Protein AF-A0A925AXP4-F1 (afdb_monomer_lite)

pLDDT: mean 90.98, std 11.39, range [32.47, 98.12]

Sequence (170 aa):
MVTALQTARRDVPKYLEALASRGGSFAEVYLVMGCFWTGEACVGALDGVASTRVGYLNHNEVVEVQPAFGADLVSVVADATKRGCATEVYVTNQETRAALAKASIASTLTSDRFSYSAKDDKYALRNNLQSIKLSPEQATRVNAAVANGGDPLPWLTPKQRASRVIGNAR

Foldseek 3Di:
DQVVCVVVVHDDQQLNVLVQQPDADQAQKKFFDPAVLVLLLVLLQDAQFNAWFWFDWPNTTIITTGGGVPRDPLVSVVVCVVVVSGPAMEGADPVVCVVNVVVVHDYDHDPTDTDTDPCSTLVLCVPQPPVQDDDRRLSSNLSSQSSVVHDSVSNDDPVSVVVSVVVPPD

Structure (mmCIF, N/CA/C/O backbone):
data_AF-A0A925AXP4-F1
#
_entry.id   AF-A0A925AXP4-F1
#
loop_
_atom_site.group_PDB
_atom_site.id
_atom_site.type_symbol
_atom_site.label_atom_id
_atom_site.label_alt_id
_atom_site.label_comp_id
_atom_site.label_asym_id
_atom_site.label_entity_id
_atom_site.label_seq_id
_atom_site.pdbx_PDB_ins_code
_atom_site.Cartn_x
_atom_site.Cartn_y
_atom_site.Cartn_z
_atom_site.occupancy
_atom_site.B_iso_or_equiv
_atom_site.auth_seq_id
_atom_site.auth_comp_id
_atom_site.auth_asym_id
_atom_site.auth_atom_id
_atom_site.pdbx_PDB_model_num
ATOM 1 N N . MET A 1 1 ? -5.920 -10.013 -21.598 1.00 79.88 1 MET A N 1
ATOM 2 C CA . MET A 1 1 ? -4.471 -10.190 -21.868 1.00 79.88 1 MET A CA 1
ATOM 3 C C . MET A 1 1 ? -3.795 -11.058 -20.812 1.00 79.88 1 MET A C 1
ATOM 5 O O . MET A 1 1 ? -3.291 -12.101 -21.195 1.00 79.88 1 MET A O 1
ATOM 9 N N . VAL A 1 2 ? -3.815 -10.695 -19.519 1.00 85.44 2 VAL A N 1
ATOM 10 C CA . VAL A 1 2 ? -3.239 -11.534 -18.440 1.00 85.44 2 VAL A CA 1
ATOM 11 C C . VAL A 1 2 ? -3.804 -12.956 -18.456 1.00 85.44 2 VAL A C 1
ATOM 13 O O . VAL A 1 2 ? -3.037 -13.904 -18.581 1.00 85.44 2 VAL A O 1
ATOM 16 N N . THR A 1 3 ? -5.132 -13.103 -18.500 1.00 84.88 3 THR A N 1
ATOM 17 C CA . THR A 1 3 ? -5.796 -14.412 -18.622 1.00 84.88 3 THR A CA 1
ATOM 18 C C . THR A 1 3 ? -5.313 -15.207 -19.835 1.00 84.88 3 THR A C 1
ATOM 20 O O . THR A 1 3 ? -5.087 -16.401 -19.731 1.00 84.88 3 THR A O 1
ATOM 23 N N . ALA A 1 4 ? -5.079 -14.552 -20.978 1.00 87.75 4 ALA A N 1
ATOM 24 C CA . ALA A 1 4 ? -4.613 -15.232 -22.187 1.00 87.75 4 ALA A CA 1
ATOM 25 C C . ALA A 1 4 ? -3.180 -15.774 -22.037 1.00 87.75 4 ALA A C 1
ATOM 27 O O . ALA A 1 4 ? -2.899 -16.874 -22.503 1.00 87.75 4 ALA A O 1
ATOM 28 N N . LEU A 1 5 ? -2.287 -15.038 -21.361 1.00 90.69 5 LEU A N 1
ATOM 29 C CA . LEU A 1 5 ? -0.937 -15.521 -21.041 1.00 90.69 5 LEU A CA 1
ATOM 30 C C . LEU A 1 5 ? -0.991 -16.716 -20.081 1.00 90.69 5 LEU A C 1
ATOM 32 O O . LEU A 1 5 ? -0.319 -17.715 -20.326 1.00 90.69 5 LEU A O 1
ATOM 36 N N . GLN A 1 6 ? -1.850 -16.650 -19.061 1.00 89.31 6 GLN A N 1
ATOM 37 C CA . GLN A 1 6 ? -2.060 -17.744 -18.109 1.00 89.31 6 GLN A CA 1
ATOM 38 C C . GLN A 1 6 ? -2.623 -18.998 -18.793 1.00 89.31 6 GLN A C 1
ATOM 40 O O . GLN A 1 6 ? -2.083 -20.087 -18.617 1.00 89.31 6 GLN A O 1
ATOM 45 N N . THR A 1 7 ? -3.654 -18.857 -19.636 1.00 92.69 7 THR A N 1
ATOM 46 C CA . THR A 1 7 ? -4.215 -19.966 -20.428 1.00 92.69 7 THR A CA 1
ATOM 47 C C . THR A 1 7 ? -3.170 -20.572 -21.364 1.00 92.69 7 THR A C 1
ATOM 49 O O . THR A 1 7 ? -3.115 -21.788 -21.524 1.00 92.69 7 THR A O 1
ATOM 52 N N . ALA A 1 8 ? -2.295 -19.740 -21.933 1.00 91.94 8 ALA A N 1
ATOM 53 C CA . ALA A 1 8 ? -1.176 -20.178 -22.761 1.00 91.94 8 ALA A CA 1
ATOM 54 C C . ALA A 1 8 ? 0.028 -20.715 -21.956 1.00 91.94 8 ALA A C 1
ATOM 56 O O . ALA A 1 8 ? 1.042 -21.052 -22.565 1.00 91.94 8 ALA A O 1
ATOM 57 N N . ARG A 1 9 ? -0.059 -20.787 -20.616 1.00 91.31 9 ARG A N 1
ATOM 58 C CA . ARG A 1 9 ? 1.022 -21.200 -19.699 1.00 91.31 9 ARG A CA 1
ATOM 59 C C . ARG A 1 9 ? 2.322 -20.415 -19.903 1.00 91.31 9 ARG A C 1
ATOM 61 O O . ARG A 1 9 ? 3.414 -20.974 -19.855 1.00 91.31 9 ARG A O 1
ATOM 68 N N . ARG A 1 10 ? 2.197 -19.116 -20.169 1.00 91.81 10 ARG A N 1
ATOM 69 C CA . ARG A 1 10 ? 3.322 -18.184 -20.275 1.00 91.81 10 ARG A CA 1
ATOM 70 C C . ARG A 1 10 ? 3.400 -17.345 -19.011 1.00 91.81 10 ARG A C 1
ATOM 72 O O . ARG A 1 10 ? 2.366 -16.907 -18.506 1.00 91.81 10 ARG A O 1
ATOM 79 N N . ASP A 1 11 ? 4.621 -17.065 -18.571 1.00 91.56 11 ASP A N 1
ATOM 80 C CA . ASP A 1 11 ? 4.854 -16.160 -17.450 1.00 91.56 11 ASP A CA 1
ATOM 81 C C . ASP A 1 11 ? 4.219 -14.798 -17.727 1.00 91.56 11 ASP A C 1
ATOM 83 O O . ASP A 1 11 ? 4.371 -14.225 -18.814 1.00 91.56 11 ASP A O 1
ATOM 87 N N . VAL A 1 12 ? 3.497 -14.280 -16.735 1.00 92.31 12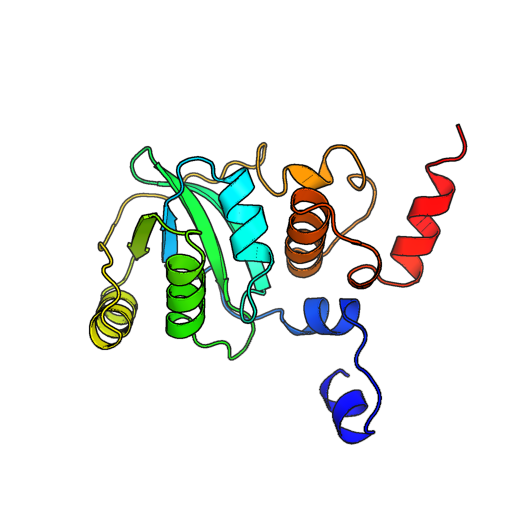 VAL A N 1
ATOM 88 C CA . VAL A 1 12 ? 2.924 -12.939 -16.790 1.00 92.31 12 VAL A CA 1
ATOM 89 C C . VAL A 1 12 ? 3.967 -11.972 -16.232 1.00 92.31 12 VAL A C 1
ATOM 91 O O . VAL A 1 12 ? 4.358 -12.082 -15.074 1.00 92.31 12 VAL A O 1
ATOM 94 N N . PRO A 1 13 ? 4.460 -11.008 -17.024 1.00 94.75 13 PRO A N 1
ATOM 95 C CA . PRO A 1 13 ? 5.361 -9.994 -16.501 1.00 94.75 13 PRO A CA 1
ATOM 96 C C . PRO A 1 13 ? 4.693 -9.159 -15.401 1.00 94.75 13 PRO A C 1
ATOM 98 O O . PRO A 1 13 ? 3.569 -8.695 -15.583 1.00 94.75 13 PRO A O 1
ATOM 101 N N . LYS A 1 14 ? 5.428 -8.854 -14.327 1.00 94.38 14 LYS A N 1
ATOM 102 C CA . LYS A 1 14 ? 4.945 -8.056 -13.183 1.00 94.38 14 LYS A CA 1
ATOM 103 C C . LYS A 1 14 ? 4.298 -6.720 -13.564 1.00 94.38 14 LYS A C 1
ATOM 105 O O . LYS A 1 14 ? 3.282 -6.330 -12.998 1.00 94.38 14 LYS A O 1
ATOM 110 N N . TYR A 1 15 ? 4.832 -6.015 -14.563 1.00 94.12 15 TYR A N 1
ATOM 111 C CA . TYR A 1 15 ? 4.207 -4.780 -15.050 1.00 94.12 15 TYR A CA 1
ATOM 112 C C . TYR A 1 15 ? 2.805 -5.008 -15.646 1.00 94.12 15 TYR A C 1
ATOM 114 O O . TYR A 1 15 ? 1.967 -4.116 -15.562 1.00 94.12 15 TYR A O 1
ATOM 122 N N . LEU A 1 16 ? 2.529 -6.177 -16.240 1.00 94.00 16 LEU A N 1
ATOM 123 C CA . LEU A 1 16 ? 1.189 -6.532 -16.719 1.00 94.00 16 LEU A CA 1
ATOM 124 C C . LEU A 1 16 ? 0.263 -6.929 -15.576 1.00 94.00 16 LEU A C 1
ATOM 126 O O . LEU A 1 16 ? -0.917 -6.599 -15.640 1.00 94.00 16 LEU A O 1
ATOM 130 N N . GLU A 1 17 ? 0.786 -7.584 -14.541 1.00 92.06 17 GLU A N 1
ATOM 131 C CA . GLU A 1 17 ? 0.029 -7.884 -13.320 1.00 92.06 17 GLU A CA 1
ATOM 132 C C . GLU A 1 17 ? -0.428 -6.593 -12.638 1.00 92.06 17 GLU A C 1
ATOM 134 O O . GLU A 1 17 ? -1.618 -6.429 -12.393 1.00 92.06 17 GLU A O 1
ATOM 139 N N . ALA A 1 18 ? 0.479 -5.630 -12.438 1.00 91.81 18 ALA A N 1
ATOM 140 C CA . ALA A 1 18 ? 0.143 -4.326 -11.861 1.00 91.81 18 ALA A CA 1
ATOM 141 C C . ALA A 1 18 ? -0.881 -3.550 -12.708 1.00 91.81 18 ALA A C 1
ATOM 143 O O . ALA A 1 18 ? -1.791 -2.925 -12.178 1.00 91.81 18 ALA A O 1
ATOM 144 N N . LEU A 1 19 ? -0.779 -3.594 -14.039 1.00 91.19 19 LEU A N 1
ATOM 145 C CA . LEU A 1 19 ? -1.767 -2.933 -14.899 1.00 91.19 19 LEU A CA 1
ATOM 146 C C . LEU A 1 19 ? -3.131 -3.638 -14.877 1.00 91.19 19 LEU A C 1
ATOM 148 O O . LEU A 1 19 ? -4.160 -2.983 -15.030 1.00 91.19 19 LEU A O 1
ATOM 152 N N . ALA A 1 20 ? -3.147 -4.959 -14.703 1.00 90.31 20 ALA A N 1
ATOM 153 C CA . ALA A 1 20 ? -4.370 -5.749 -14.630 1.00 90.31 20 ALA A CA 1
ATOM 154 C C . ALA A 1 20 ? -5.011 -5.749 -13.238 1.00 90.31 20 ALA A C 1
ATOM 156 O O . ALA A 1 20 ? -6.201 -6.031 -13.138 1.00 90.31 20 ALA A O 1
ATOM 157 N N . SER A 1 21 ? -4.263 -5.416 -12.180 1.00 87.69 21 SER A N 1
ATOM 158 C CA . SER A 1 21 ? -4.796 -5.351 -10.816 1.00 87.69 21 SER A CA 1
ATOM 159 C C . SER A 1 21 ? -5.757 -4.186 -10.607 1.00 87.69 21 SER A C 1
ATOM 161 O O . SER A 1 21 ? -6.435 -4.158 -9.581 1.00 87.69 21 SER A O 1
ATOM 163 N N . ARG A 1 22 ? -5.831 -3.241 -11.559 1.00 82.25 22 ARG A N 1
ATOM 164 C CA . ARG A 1 22 ? -6.775 -2.123 -11.530 1.00 82.25 22 ARG A CA 1
ATOM 165 C C . ARG A 1 22 ? -8.189 -2.633 -11.265 1.00 82.25 22 ARG A C 1
ATOM 167 O O . ARG A 1 22 ? -8.793 -3.305 -12.096 1.00 82.25 22 ARG A O 1
ATOM 174 N N . GLY A 1 23 ? -8.721 -2.259 -10.116 1.00 74.06 23 GLY A N 1
ATOM 175 C CA . GLY A 1 23 ? -10.048 -2.629 -9.661 1.00 74.06 23 GLY A CA 1
ATOM 176 C C . GLY A 1 23 ? -10.339 -1.973 -8.324 1.00 74.06 23 GLY A C 1
ATOM 177 O O . GLY A 1 23 ? -9.441 -1.407 -7.707 1.00 74.06 23 GLY A O 1
ATOM 178 N N . GLY A 1 24 ? -11.607 -2.020 -7.920 1.00 70.00 24 GLY A N 1
ATOM 179 C CA . GLY A 1 24 ? -12.079 -1.373 -6.700 1.00 70.00 24 GLY A CA 1
ATOM 180 C C . GLY A 1 24 ? -12.022 0.156 -6.759 1.00 70.00 24 GLY A C 1
ATOM 181 O O . GLY A 1 24 ? -11.297 0.761 -7.549 1.00 70.00 24 GLY A O 1
ATOM 182 N N . SER A 1 25 ? -12.800 0.800 -5.902 1.00 82.56 25 SER A N 1
ATOM 183 C CA . SER A 1 25 ? -12.510 2.174 -5.486 1.00 82.56 25 SER A CA 1
ATOM 184 C C . SER A 1 25 ? -11.454 2.129 -4.385 1.00 82.56 25 SER A C 1
ATOM 186 O O . SER A 1 25 ? -11.175 1.053 -3.851 1.00 82.56 25 SER A O 1
ATOM 188 N N . PHE A 1 26 ? -10.875 3.275 -4.018 1.00 81.94 26 PHE A N 1
ATOM 189 C CA . PHE A 1 26 ? -10.200 3.345 -2.723 1.00 81.94 26 PHE A CA 1
ATOM 190 C C . PHE A 1 26 ? -11.154 2.804 -1.658 1.00 81.94 26 PHE A C 1
ATOM 192 O O . PHE A 1 26 ? -12.315 3.215 -1.594 1.00 81.94 26 PHE A O 1
ATOM 199 N N . ALA A 1 27 ? -10.691 1.781 -0.946 1.00 68.81 27 ALA A N 1
ATOM 200 C CA . ALA A 1 27 ? -11.485 1.130 0.063 1.00 68.81 27 ALA A CA 1
ATOM 201 C C . ALA A 1 27 ? -11.614 2.063 1.254 1.00 68.81 27 ALA A C 1
ATOM 203 O O . ALA A 1 27 ? -10.719 2.829 1.597 1.00 68.81 27 ALA A O 1
ATOM 204 N N . GLU A 1 28 ? -12.748 1.911 1.910 1.00 82.44 28 GLU A N 1
ATOM 205 C CA . GLU A 1 28 ? -13.130 2.524 3.167 1.00 82.44 28 GLU A CA 1
ATOM 206 C C . GLU A 1 28 ? -12.298 1.997 4.351 1.00 82.44 28 GLU A C 1
ATOM 208 O O . GLU A 1 28 ? -12.847 1.676 5.399 1.00 82.44 28 GLU A O 1
ATOM 213 N N . VAL A 1 29 ? -10.986 1.828 4.156 1.00 95.19 29 VAL A N 1
ATOM 214 C CA . VAL A 1 29 ? -10.016 1.300 5.114 1.00 95.19 29 VAL A CA 1
ATOM 215 C C . VAL A 1 29 ? -8.776 2.182 5.105 1.00 95.19 29 VAL A C 1
ATOM 217 O O . VAL A 1 29 ? -8.141 2.384 4.067 1.00 95.19 29 VAL A O 1
ATOM 220 N N . TYR A 1 30 ? -8.395 2.630 6.295 1.00 97.69 30 TYR A N 1
ATOM 221 C CA . TYR A 1 30 ? -7.194 3.414 6.534 1.00 97.69 30 TYR A CA 1
ATOM 222 C C . TYR A 1 30 ? -6.340 2.708 7.578 1.00 97.69 30 TYR A C 1
ATOM 224 O O . TYR A 1 30 ? -6.805 2.397 8.677 1.00 97.69 30 TYR A O 1
ATOM 232 N N . LEU A 1 31 ? -5.090 2.443 7.222 1.00 98.00 31 LEU A N 1
ATOM 233 C CA . LEU A 1 31 ? -4.128 1.746 8.063 1.00 98.00 31 LEU A CA 1
ATOM 234 C C . LEU A 1 31 ? -3.248 2.781 8.760 1.00 98.00 31 LEU A C 1
ATOM 236 O O . LEU A 1 31 ? -2.489 3.491 8.098 1.00 98.00 31 LEU A O 1
ATOM 240 N N . VAL A 1 32 ? -3.380 2.893 10.081 1.00 97.69 32 VAL A N 1
ATOM 241 C CA . VAL A 1 32 ? -2.619 3.849 10.895 1.00 97.69 32 VAL A CA 1
ATOM 242 C C . VAL A 1 32 ? -1.188 3.374 11.062 1.00 97.69 32 VAL A C 1
ATOM 244 O O . VAL A 1 32 ? -0.942 2.201 11.354 1.00 97.69 32 VAL A O 1
ATOM 247 N N . MET A 1 33 ? -0.247 4.300 10.899 1.00 93.69 33 MET A N 1
ATOM 248 C CA . MET A 1 33 ? 1.184 4.055 11.010 1.00 93.69 33 MET A CA 1
ATOM 249 C C . MET A 1 33 ? 1.867 5.215 11.735 1.00 93.69 33 MET A C 1
ATOM 251 O O . MET A 1 33 ? 1.441 6.358 11.629 1.00 93.69 33 MET A O 1
ATOM 255 N N . GLY A 1 34 ? 2.976 4.940 12.429 1.00 90.50 34 GLY A N 1
ATOM 256 C CA . GLY A 1 34 ? 3.805 6.005 13.013 1.00 90.50 34 GLY A CA 1
ATOM 257 C C . GLY A 1 34 ? 4.549 6.847 11.966 1.00 90.50 34 GLY A C 1
ATOM 258 O O . GLY A 1 34 ? 4.917 7.980 12.246 1.00 90.50 34 GLY A O 1
ATOM 259 N N . CYS A 1 35 ? 4.771 6.289 10.770 1.00 95.19 35 CYS A N 1
ATOM 260 C CA . CYS A 1 35 ? 5.227 7.012 9.586 1.00 95.19 35 CYS A CA 1
ATOM 261 C C . CYS A 1 35 ? 4.566 6.414 8.336 1.00 95.19 35 CYS A C 1
ATOM 263 O O . CYS A 1 35 ? 4.816 5.252 7.992 1.00 95.19 35 CYS A O 1
ATOM 265 N N . PHE A 1 36 ? 3.753 7.191 7.625 1.00 96.88 36 PHE A N 1
ATOM 266 C CA . PHE A 1 36 ? 3.051 6.727 6.428 1.00 96.88 36 PHE A CA 1
ATOM 267 C C . PHE A 1 36 ? 3.966 6.379 5.245 1.00 96.88 36 PHE A C 1
ATOM 269 O O . PHE A 1 36 ? 3.522 5.650 4.372 1.00 96.88 36 PHE A O 1
ATOM 276 N N . TRP A 1 37 ? 5.236 6.804 5.197 1.00 96.81 37 TRP A N 1
ATOM 277 C CA . TRP A 1 37 ? 6.156 6.442 4.110 1.00 96.81 37 TRP A CA 1
ATOM 278 C C . TRP A 1 37 ? 6.586 4.991 4.252 1.00 96.81 37 TRP A C 1
ATOM 280 O O . TRP A 1 37 ? 6.530 4.222 3.294 1.00 96.81 37 TRP A O 1
ATOM 290 N N . THR A 1 38 ? 6.949 4.601 5.474 1.00 96.06 38 THR A N 1
ATOM 291 C CA . THR A 1 38 ? 7.228 3.206 5.819 1.00 96.06 38 THR A CA 1
ATOM 292 C C . THR A 1 38 ? 5.966 2.361 5.674 1.00 96.06 38 THR A C 1
ATOM 294 O O . THR A 1 38 ? 6.014 1.271 5.103 1.00 96.06 38 THR A O 1
ATOM 297 N N . GLY A 1 39 ? 4.822 2.885 6.123 1.00 96.94 39 GLY A N 1
ATOM 298 C CA . GLY A 1 39 ? 3.531 2.226 5.950 1.00 96.94 39 GLY A CA 1
ATOM 299 C C . GLY A 1 39 ? 3.185 1.988 4.485 1.00 96.94 39 GLY A C 1
ATOM 300 O O . GLY A 1 39 ? 2.885 0.866 4.094 1.00 96.94 39 GLY A O 1
ATOM 301 N N . GLU A 1 40 ? 3.285 3.013 3.644 1.00 97.69 40 GLU A N 1
ATOM 302 C CA . GLU A 1 40 ? 2.984 2.943 2.215 1.00 97.69 40 GLU A CA 1
ATOM 303 C C . GLU A 1 40 ? 3.920 1.976 1.490 1.00 97.69 40 GLU A C 1
ATOM 305 O O . GLU A 1 40 ? 3.473 1.208 0.636 1.00 97.69 40 GLU A O 1
ATOM 310 N N . ALA A 1 41 ? 5.205 1.976 1.853 1.00 97.06 41 ALA A N 1
ATOM 311 C CA . ALA A 1 41 ? 6.185 1.036 1.331 1.00 97.06 41 ALA A CA 1
ATOM 312 C C . ALA A 1 41 ? 5.832 -0.416 1.672 1.00 97.06 41 ALA A C 1
ATOM 314 O O . ALA A 1 41 ? 5.961 -1.297 0.820 1.00 97.06 41 ALA A O 1
ATOM 315 N N . CYS A 1 42 ? 5.376 -0.676 2.898 1.00 97.38 42 CYS A N 1
ATOM 316 C CA . CYS A 1 42 ? 4.959 -2.014 3.288 1.00 97.38 42 CYS A CA 1
ATOM 317 C C . CYS A 1 42 ? 3.630 -2.422 2.638 1.00 97.38 42 CYS A C 1
ATOM 319 O O . CYS A 1 42 ? 3.546 -3.477 2.010 1.00 97.38 42 CYS A O 1
ATOM 321 N N . VAL A 1 43 ? 2.596 -1.587 2.760 1.00 97.44 43 VAL A N 1
ATOM 322 C CA . VAL A 1 43 ? 1.245 -1.877 2.262 1.00 97.44 43 VAL A CA 1
ATOM 323 C C . VAL A 1 43 ? 1.251 -2.017 0.739 1.00 97.44 43 VAL A C 1
ATOM 325 O O . VAL A 1 43 ? 0.662 -2.949 0.200 1.00 97.44 43 VAL A O 1
ATOM 328 N N . GLY A 1 44 ? 1.999 -1.170 0.026 1.00 96.94 44 GLY A N 1
ATOM 329 C CA . GLY A 1 44 ? 2.163 -1.275 -1.426 1.00 96.94 44 GLY A CA 1
ATOM 330 C C . GLY A 1 44 ? 2.890 -2.547 -1.890 1.00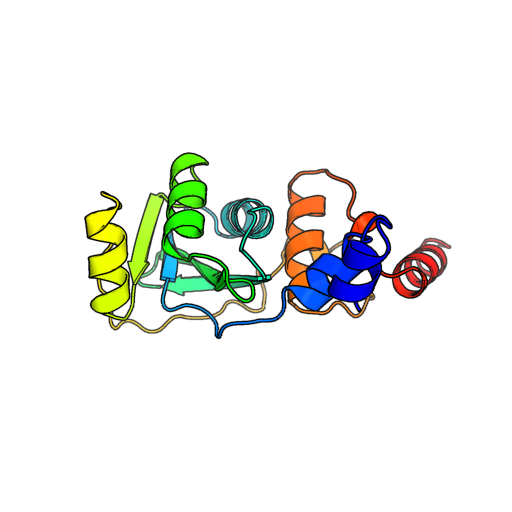 96.94 44 GLY A C 1
ATOM 331 O O . GLY A 1 44 ? 2.801 -2.918 -3.065 1.00 96.94 44 GLY A O 1
ATOM 332 N N . ALA A 1 45 ? 3.590 -3.248 -0.992 1.00 96.62 45 ALA A N 1
ATOM 333 C CA . ALA A 1 45 ? 4.221 -4.537 -1.270 1.00 96.62 45 ALA A CA 1
ATOM 334 C C . ALA A 1 45 ? 3.284 -5.739 -1.048 1.00 96.62 45 ALA A C 1
ATOM 336 O O . ALA A 1 45 ? 3.650 -6.853 -1.417 1.00 96.62 45 ALA A O 1
ATOM 337 N N . LEU A 1 46 ? 2.095 -5.546 -0.470 1.00 96.00 46 LEU A N 1
ATOM 338 C CA . LEU A 1 46 ? 1.156 -6.633 -0.184 1.00 96.00 46 LEU A CA 1
ATOM 339 C C . LEU A 1 46 ? 0.492 -7.166 -1.455 1.00 96.00 46 LEU A C 1
ATOM 341 O O . LEU A 1 46 ? 0.207 -6.417 -2.395 1.00 96.00 46 LEU A O 1
ATOM 345 N N . ASP A 1 47 ? 0.214 -8.463 -1.483 1.00 93.75 47 ASP A N 1
ATOM 346 C CA . ASP A 1 47 ? -0.677 -9.034 -2.489 1.00 93.75 47 ASP A CA 1
ATOM 347 C C . ASP A 1 47 ? -2.106 -8.533 -2.245 1.00 93.75 47 ASP A C 1
ATOM 349 O O . ASP A 1 47 ? -2.474 -8.160 -1.134 1.00 93.75 47 ASP A O 1
ATOM 353 N N . GLY A 1 48 ? -2.906 -8.431 -3.306 1.00 94.00 48 GLY A N 1
ATOM 354 C CA . GLY A 1 48 ? -4.266 -7.895 -3.201 1.00 94.00 48 GLY A CA 1
ATOM 355 C C . GLY A 1 48 ? -4.364 -6.370 -3.055 1.00 94.00 48 GLY A C 1
ATOM 356 O O . GLY A 1 48 ? -5.473 -5.850 -3.064 1.00 94.00 48 GLY A O 1
ATOM 357 N N . VAL A 1 49 ? -3.250 -5.630 -3.003 1.00 95.56 49 VAL A N 1
ATOM 358 C CA . VAL A 1 49 ? -3.237 -4.157 -3.104 1.00 95.56 49 VAL A CA 1
ATOM 359 C C . VAL A 1 49 ? -2.998 -3.730 -4.553 1.00 95.56 49 VAL A C 1
ATOM 361 O O . VAL A 1 49 ? -2.009 -4.134 -5.174 1.00 95.56 49 VAL A O 1
ATOM 364 N N . ALA A 1 50 ? -3.900 -2.904 -5.093 1.00 95.69 50 ALA A N 1
ATOM 365 C CA . ALA A 1 50 ? -3.722 -2.251 -6.388 1.00 95.69 50 ALA A CA 1
ATOM 366 C C . ALA A 1 50 ? -3.013 -0.911 -6.236 1.00 95.69 50 ALA A C 1
ATOM 368 O O . ALA A 1 50 ? -1.998 -0.697 -6.887 1.00 95.69 50 ALA A O 1
ATOM 369 N N . SER A 1 51 ? -3.517 -0.026 -5.376 1.00 96.38 51 SER A N 1
ATOM 370 C CA . SER A 1 51 ? -2.926 1.293 -5.156 1.00 96.38 51 SER A CA 1
ATOM 371 C C . SER A 1 51 ? -2.980 1.689 -3.689 1.00 96.38 51 SER A C 1
ATOM 373 O O . SER A 1 51 ? -3.818 1.207 -2.932 1.00 96.38 51 SER A O 1
ATOM 375 N N . THR A 1 52 ? -2.107 2.604 -3.291 1.00 97.00 52 THR A N 1
ATOM 376 C CA . THR A 1 52 ? -2.155 3.260 -1.980 1.00 97.00 52 THR A CA 1
ATOM 377 C C . THR A 1 52 ? -2.282 4.768 -2.135 1.00 97.00 52 THR A C 1
ATOM 379 O O . THR A 1 52 ? -1.959 5.310 -3.197 1.00 97.00 52 THR A O 1
ATOM 382 N N . ARG A 1 53 ? -2.726 5.448 -1.079 1.00 97.19 53 ARG A N 1
ATOM 383 C CA . ARG A 1 53 ? -2.521 6.886 -0.866 1.00 97.19 53 ARG A CA 1
ATOM 384 C C . ARG A 1 53 ? -2.116 7.131 0.573 1.00 97.19 53 ARG A C 1
ATOM 386 O O . ARG A 1 53 ? -2.580 6.420 1.460 1.00 97.19 53 ARG A O 1
ATOM 393 N N . VAL A 1 54 ? -1.308 8.153 0.807 1.00 97.75 54 VAL A N 1
ATOM 394 C CA . VAL A 1 54 ? -0.986 8.595 2.167 1.00 97.75 54 VAL A CA 1
ATOM 395 C C . VAL A 1 54 ? -1.687 9.894 2.527 1.00 97.75 54 VAL A C 1
ATOM 397 O O . VAL A 1 54 ? -2.016 10.728 1.678 1.00 97.75 54 VAL A O 1
ATOM 400 N N . GLY A 1 55 ? -1.919 10.078 3.816 1.00 97.25 55 GLY A N 1
ATOM 401 C CA . GLY A 1 55 ? -2.486 11.310 4.325 1.00 97.25 55 GLY A CA 1
ATOM 402 C C . GLY A 1 55 ? -2.767 11.228 5.809 1.00 97.25 55 GLY A C 1
ATOM 403 O O . GLY A 1 55 ? -2.178 10.418 6.523 1.00 97.25 55 GLY A O 1
ATOM 404 N N . TYR A 1 56 ? -3.686 12.076 6.248 1.00 97.44 56 TYR A N 1
ATOM 405 C CA . TYR A 1 56 ? -4.045 12.207 7.648 1.00 97.44 56 TYR A CA 1
ATOM 406 C C . TYR A 1 56 ? -5.516 11.875 7.868 1.00 97.44 56 TYR A C 1
ATOM 408 O O . TYR A 1 56 ? -6.384 12.317 7.112 1.00 97.44 56 TYR A O 1
ATOM 416 N N . LEU A 1 57 ? -5.789 11.131 8.933 1.00 96.56 57 LEU A N 1
ATOM 417 C CA . LEU A 1 57 ? -7.130 10.856 9.435 1.00 96.56 57 LEU A CA 1
ATOM 418 C C . LEU A 1 57 ? -7.054 10.846 10.959 1.00 96.56 57 LEU A C 1
ATOM 420 O O . LEU A 1 57 ? -6.205 10.163 11.522 1.00 96.56 57 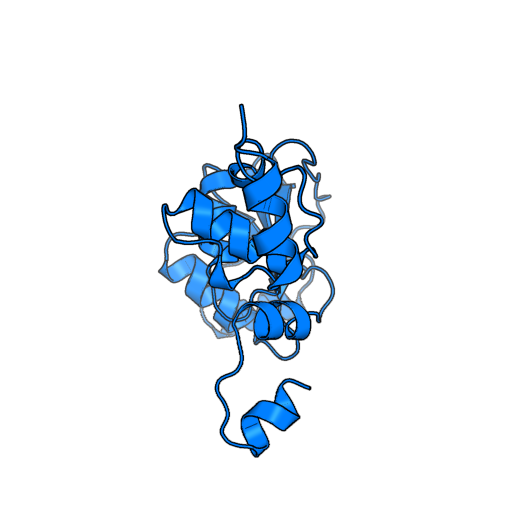LEU A O 1
ATOM 424 N N . ASN A 1 58 ? -7.896 11.627 11.634 1.00 92.94 58 ASN A N 1
ATOM 425 C CA . ASN A 1 58 ? -7.880 11.745 13.100 1.00 92.94 58 ASN A CA 1
ATOM 426 C C . ASN A 1 58 ? -6.517 12.100 13.684 1.00 92.94 58 ASN A C 1
ATOM 428 O O . ASN A 1 58 ? -6.094 11.539 14.686 1.00 92.94 58 ASN A O 1
ATOM 432 N N . HIS A 1 59 ? -5.827 13.039 13.029 1.00 93.44 59 HIS A N 1
ATOM 433 C CA . HIS A 1 59 ? -4.464 13.471 13.363 1.00 93.44 59 HIS A CA 1
ATOM 434 C C . HIS A 1 59 ? -3.389 12.381 13.240 1.00 93.44 59 HIS A C 1
ATOM 436 O O . HIS A 1 59 ? -2.217 12.667 13.469 1.00 93.44 59 HIS A O 1
ATOM 442 N N . ASN A 1 60 ? -3.762 11.175 12.816 1.00 97.19 60 ASN A N 1
ATOM 443 C CA . ASN A 1 60 ? -2.845 10.079 12.574 1.00 97.19 60 ASN A CA 1
ATOM 444 C C . ASN A 1 60 ? -2.383 10.070 11.121 1.00 97.19 60 ASN A C 1
ATOM 446 O O . ASN A 1 60 ? -3.152 10.384 10.208 1.00 97.19 60 ASN A O 1
ATOM 450 N N . GLU A 1 61 ? -1.136 9.662 10.911 1.00 98.00 61 GLU A N 1
ATOM 451 C CA . GLU A 1 61 ? -0.644 9.292 9.592 1.00 98.00 61 GLU A CA 1
ATOM 452 C C . GLU A 1 61 ? -1.253 7.952 9.180 1.00 98.00 61 GLU A C 1
ATOM 454 O O . GLU A 1 61 ? -1.197 6.963 9.918 1.00 98.00 61 GLU A O 1
ATOM 459 N N . VAL A 1 62 ? -1.859 7.923 7.995 1.00 98.00 62 VAL A N 1
ATOM 460 C CA . VAL A 1 62 ? -2.560 6.741 7.499 1.00 98.00 62 VAL A CA 1
ATOM 461 C C . VAL A 1 62 ? -2.209 6.427 6.056 1.00 98.00 62 VAL A C 1
ATOM 463 O O . VAL A 1 62 ? -1.896 7.313 5.255 1.00 98.00 62 VAL A O 1
ATOM 466 N N . VAL A 1 63 ? -2.327 5.145 5.726 1.00 98.12 63 VAL A N 1
ATOM 467 C CA . VAL A 1 63 ? -2.318 4.640 4.356 1.00 98.12 63 VAL A CA 1
ATOM 468 C C . VAL A 1 63 ? -3.728 4.192 3.999 1.00 98.12 63 VAL A C 1
ATOM 470 O O . VAL A 1 63 ? -4.272 3.268 4.601 1.00 98.12 63 VAL A O 1
ATOM 473 N N . GLU A 1 64 ? -4.323 4.844 3.012 1.00 97.25 64 GLU A N 1
ATOM 474 C CA . GLU A 1 64 ? -5.576 4.427 2.394 1.00 97.25 64 GLU A CA 1
ATOM 475 C C . GLU A 1 64 ? -5.285 3.392 1.303 1.00 97.25 64 GLU A C 1
ATOM 477 O O . GLU A 1 64 ? -4.367 3.558 0.489 1.00 97.25 64 GLU A O 1
ATOM 482 N N . VAL A 1 65 ? -6.072 2.318 1.277 1.00 95.19 65 VAL A N 1
ATOM 483 C CA . VAL A 1 65 ? -5.829 1.164 0.406 1.00 95.19 65 VAL A CA 1
ATOM 484 C C . VAL A 1 65 ? -6.867 1.101 -0.699 1.00 95.19 65 VAL A C 1
ATOM 486 O O . VAL A 1 65 ? -8.060 1.096 -0.437 1.00 95.19 65 VAL A O 1
ATOM 489 N N . GLN A 1 66 ? -6.427 0.967 -1.944 1.00 95.38 66 GLN A N 1
ATOM 490 C CA . GLN A 1 66 ? -7.264 0.488 -3.037 1.00 95.38 66 GLN A CA 1
ATOM 491 C C . GLN A 1 66 ? -6.963 -1.002 -3.267 1.00 95.38 66 GLN A C 1
ATOM 493 O O . GLN A 1 66 ? -5.852 -1.332 -3.704 1.00 95.38 66 GLN A O 1
ATOM 498 N N . PRO A 1 67 ? -7.904 -1.916 -2.973 1.00 94.25 67 PRO A N 1
ATOM 499 C CA . PRO A 1 67 ? -7.712 -3.340 -3.204 1.00 94.25 67 PRO A CA 1
ATOM 500 C C . PRO A 1 67 ? -7.684 -3.643 -4.702 1.00 94.25 67 PRO A C 1
ATOM 502 O O . PRO A 1 67 ? -8.332 -2.976 -5.505 1.00 94.25 67 PRO A O 1
ATOM 505 N N . ALA A 1 68 ? -6.938 -4.672 -5.085 1.00 93.75 68 ALA A N 1
ATOM 506 C CA . ALA A 1 68 ? -6.934 -5.182 -6.444 1.00 93.75 68 ALA A CA 1
ATOM 507 C C . ALA A 1 68 ? -8.284 -5.798 -6.817 1.00 93.75 68 ALA A C 1
ATOM 509 O O . ALA A 1 68 ? -9.056 -6.228 -5.959 1.00 93.75 68 ALA A O 1
ATOM 510 N N . PHE A 1 69 ? -8.572 -5.857 -8.119 1.00 89.62 69 PHE A N 1
ATOM 511 C CA . PHE A 1 69 ? -9.792 -6.494 -8.611 1.00 89.62 69 PHE A CA 1
ATOM 512 C C . PHE A 1 69 ? -9.942 -7.924 -8.062 1.00 89.62 69 PHE A C 1
ATOM 514 O O . PHE A 1 69 ? -9.068 -8.766 -8.264 1.00 89.62 69 PHE A O 1
ATOM 521 N N . GLY A 1 70 ? -11.059 -8.189 -7.378 1.00 89.31 70 GLY A N 1
ATOM 522 C CA . GLY A 1 70 ? -11.362 -9.496 -6.785 1.00 89.31 70 GLY A CA 1
ATOM 523 C C . GLY A 1 70 ? -10.543 -9.850 -5.539 1.00 89.31 70 GLY A C 1
ATOM 524 O O . GLY A 1 70 ? -10.663 -10.972 -5.055 1.00 89.31 70 GLY A O 1
ATOM 525 N N . ALA A 1 71 ? -9.720 -8.933 -5.020 1.00 92.00 71 ALA A N 1
ATOM 526 C CA . ALA A 1 71 ? -8.992 -9.156 -3.779 1.00 92.00 71 ALA A CA 1
ATOM 527 C C . ALA A 1 71 ? -9.939 -9.142 -2.572 1.00 92.00 71 ALA A C 1
ATOM 529 O O . ALA A 1 71 ? -10.850 -8.316 -2.487 1.00 92.00 71 ALA A O 1
ATOM 530 N N . ASP A 1 72 ? -9.679 -10.031 -1.614 1.00 93.06 72 ASP A N 1
ATOM 531 C CA . ASP A 1 72 ? -10.341 -10.002 -0.315 1.00 93.06 72 ASP A CA 1
ATOM 532 C C . ASP A 1 72 ? -9.697 -8.934 0.577 1.00 93.06 72 ASP A C 1
ATOM 534 O O . ASP A 1 72 ? -8.561 -9.073 1.038 1.00 93.06 72 ASP A O 1
ATOM 538 N N . LEU A 1 73 ? -10.448 -7.863 0.831 1.00 92.88 73 LEU A N 1
ATOM 539 C CA . LEU A 1 73 ? -10.015 -6.751 1.671 1.00 92.88 73 LEU A CA 1
ATOM 540 C C . LEU A 1 73 ? -9.677 -7.198 3.099 1.00 92.88 73 LEU A C 1
ATOM 542 O O . LEU A 1 73 ? -8.745 -6.658 3.690 1.00 92.88 73 LEU A O 1
ATOM 546 N N . VAL A 1 74 ? -10.383 -8.191 3.650 1.00 95.50 74 VAL A N 1
ATOM 547 C CA . VAL A 1 74 ? -10.112 -8.689 5.008 1.00 95.50 74 VAL A CA 1
ATOM 548 C C . VAL A 1 74 ? -8.733 -9.341 5.061 1.00 95.50 74 VAL A C 1
ATOM 550 O O . VAL A 1 74 ? -7.954 -9.032 5.961 1.00 95.50 74 VAL A O 1
ATOM 553 N N . SER A 1 75 ? -8.393 -10.163 4.066 1.00 95.88 75 SER A N 1
ATOM 554 C CA . SER A 1 75 ? -7.061 -10.761 3.940 1.00 95.88 75 SER A CA 1
ATOM 555 C C . SER A 1 75 ? -5.958 -9.711 3.766 1.00 95.88 75 SER A C 1
ATOM 557 O O . SER A 1 75 ? -4.917 -9.812 4.410 1.00 95.88 75 SER A O 1
ATOM 559 N N . VAL A 1 76 ? -6.192 -8.657 2.972 1.00 95.56 76 VAL A N 1
ATOM 560 C CA . VAL A 1 76 ? -5.224 -7.554 2.808 1.00 95.56 76 VAL A CA 1
ATOM 561 C C . VAL A 1 76 ? -4.945 -6.856 4.142 1.00 95.56 76 VAL A C 1
ATOM 563 O O . VAL A 1 76 ? -3.786 -6.616 4.485 1.00 95.56 76 VAL A O 1
ATOM 566 N N . VAL A 1 77 ? -5.990 -6.548 4.915 1.00 96.88 77 VAL A N 1
ATOM 567 C CA . VAL A 1 77 ? -5.836 -5.912 6.232 1.00 96.88 77 VAL A CA 1
ATOM 568 C C . VAL A 1 77 ? -5.157 -6.861 7.219 1.00 96.88 77 VAL A C 1
ATOM 570 O O . VAL A 1 77 ? -4.253 -6.437 7.936 1.00 96.88 77 VAL A O 1
ATOM 573 N N . ALA A 1 78 ? -5.529 -8.144 7.223 1.00 96.75 78 ALA A N 1
ATOM 574 C CA . ALA A 1 78 ? -4.901 -9.161 8.064 1.00 96.75 78 ALA A CA 1
ATOM 575 C C . ALA A 1 78 ? -3.389 -9.246 7.812 1.00 96.75 78 ALA A C 1
ATOM 577 O O . ALA A 1 78 ? -2.594 -9.230 8.755 1.00 96.75 78 ALA A O 1
ATOM 578 N N . ASP A 1 79 ? -2.988 -9.285 6.540 1.00 96.75 79 ASP A N 1
ATOM 579 C CA . ASP A 1 79 ? -1.585 -9.321 6.140 1.00 96.75 79 ASP A CA 1
ATOM 580 C C . ASP A 1 79 ? -0.850 -8.034 6.522 1.00 96.75 79 ASP A C 1
ATOM 582 O O . ASP A 1 79 ? 0.283 -8.101 7.007 1.00 96.75 79 ASP A O 1
ATOM 586 N N . ALA A 1 80 ? -1.489 -6.870 6.367 1.00 96.31 80 ALA A N 1
ATOM 587 C CA . ALA A 1 80 ? -0.918 -5.598 6.795 1.00 96.31 80 ALA A CA 1
ATOM 588 C C . ALA A 1 80 ? -0.655 -5.578 8.307 1.00 96.31 80 ALA A C 1
ATOM 590 O O . ALA A 1 80 ? 0.467 -5.293 8.729 1.00 96.31 80 ALA A O 1
ATOM 591 N N . THR A 1 81 ? -1.646 -5.942 9.128 1.00 95.44 81 THR A N 1
ATOM 592 C CA . THR A 1 81 ? -1.504 -6.006 10.590 1.00 95.44 81 THR A CA 1
ATOM 593 C C . THR A 1 81 ? -0.439 -7.023 11.000 1.00 95.44 81 THR A C 1
ATOM 595 O O . THR A 1 81 ? 0.431 -6.711 11.812 1.00 95.44 81 THR A O 1
ATOM 598 N N . LYS A 1 82 ? -0.431 -8.216 10.390 1.00 95.44 82 LYS A N 1
ATOM 599 C CA . LYS A 1 82 ? 0.556 -9.270 10.677 1.00 95.44 82 LYS A CA 1
ATOM 600 C C . LYS A 1 82 ? 1.991 -8.841 10.365 1.00 95.44 82 LYS A C 1
ATOM 602 O O . LYS A 1 82 ? 2.913 -9.254 11.065 1.00 95.44 82 LYS A O 1
ATOM 607 N N . ARG A 1 83 ? 2.195 -8.025 9.326 1.00 94.31 83 ARG A N 1
ATOM 608 C CA . ARG A 1 83 ? 3.513 -7.476 8.964 1.00 94.31 83 ARG A CA 1
ATOM 609 C C . ARG A 1 83 ? 3.905 -6.237 9.778 1.00 94.31 83 ARG A C 1
ATOM 611 O O . ARG A 1 83 ? 4.991 -5.710 9.566 1.00 94.31 83 ARG A O 1
ATOM 618 N N . GLY A 1 84 ? 3.056 -5.780 10.702 1.00 93.44 84 GLY A N 1
ATOM 619 C CA . GLY A 1 84 ? 3.296 -4.566 11.486 1.00 93.44 84 GLY A CA 1
ATOM 620 C C . GLY A 1 84 ? 3.080 -3.275 10.692 1.00 93.44 84 GLY A C 1
ATOM 621 O O . GLY A 1 84 ? 3.616 -2.232 11.052 1.00 93.44 84 GLY A O 1
ATOM 622 N N . CYS A 1 85 ? 2.304 -3.342 9.611 1.00 93.19 85 CYS A N 1
ATOM 623 C CA . CYS A 1 85 ? 2.067 -2.242 8.673 1.00 93.19 85 CYS A CA 1
ATOM 624 C C . CYS A 1 85 ? 0.723 -1.540 8.904 1.00 93.19 85 CYS A C 1
ATOM 626 O O . CYS A 1 85 ? 0.237 -0.799 8.052 1.00 93.19 85 CYS A O 1
ATOM 628 N N . ALA A 1 86 ? 0.123 -1.810 10.062 1.00 95.00 86 ALA A N 1
ATOM 629 C CA . ALA A 1 86 ? -1.039 -1.133 10.605 1.00 95.00 86 ALA A CA 1
ATOM 630 C C . ALA A 1 86 ? -1.017 -1.315 12.128 1.00 95.00 86 ALA A C 1
ATOM 632 O O . ALA A 1 86 ? -1.082 -2.448 12.608 1.00 95.00 86 ALA A O 1
ATOM 633 N N . THR A 1 87 ? -0.906 -0.224 12.886 1.00 95.19 87 THR A N 1
ATOM 634 C CA . THR A 1 87 ? -1.068 -0.252 14.352 1.00 95.19 87 THR A CA 1
ATOM 635 C C . THR A 1 87 ? -2.535 -0.154 14.746 1.00 95.19 87 THR A C 1
ATOM 637 O O . THR A 1 87 ? -2.955 -0.749 15.733 1.00 95.19 87 THR A O 1
ATOM 640 N N . GLU A 1 88 ? -3.321 0.563 13.945 1.00 96.38 88 GLU A N 1
ATOM 641 C CA . GLU A 1 88 ? -4.772 0.663 14.060 1.00 96.38 88 GLU A CA 1
ATOM 642 C C . GLU A 1 88 ? -5.398 0.620 12.664 1.00 96.38 88 GLU A C 1
ATOM 644 O O . GLU A 1 88 ? -4.747 0.915 11.657 1.00 96.38 88 GLU A O 1
ATOM 649 N N . VAL A 1 89 ? -6.678 0.260 12.609 1.00 97.75 89 VAL A N 1
ATOM 650 C CA . VAL A 1 89 ? -7.455 0.206 11.371 1.00 97.75 89 VAL A CA 1
ATOM 651 C C . VAL A 1 89 ? -8.702 1.060 11.541 1.00 97.75 89 VAL A C 1
ATOM 653 O O . VAL A 1 89 ? -9.553 0.765 12.385 1.00 97.75 89 VAL A O 1
ATOM 656 N N . TYR A 1 90 ? -8.831 2.095 10.718 1.00 97.81 90 TYR A N 1
ATOM 657 C CA . TYR A 1 90 ? -10.070 2.851 10.593 1.00 97.81 90 TYR A CA 1
ATOM 658 C C . TYR A 1 90 ? -10.876 2.369 9.400 1.00 97.81 90 TYR A C 1
ATOM 660 O O . TYR A 1 90 ? -10.314 2.044 8.355 1.00 97.81 90 TYR A O 1
ATOM 668 N N . VAL A 1 91 ? -12.197 2.366 9.554 1.00 96.81 91 VAL A N 1
ATOM 669 C CA . VAL A 1 91 ? -13.141 2.042 8.483 1.00 96.81 91 VAL A CA 1
ATOM 670 C C . VAL A 1 91 ? -14.294 3.035 8.441 1.00 96.81 91 VAL A C 1
ATOM 672 O O . VAL A 1 91 ? -14.657 3.574 9.484 1.00 96.81 91 VAL A O 1
ATOM 675 N N . THR A 1 92 ? -14.893 3.279 7.273 1.00 94.69 92 THR A N 1
ATOM 676 C CA . THR A 1 92 ? -15.994 4.265 7.146 1.00 94.69 92 THR A CA 1
ATOM 677 C C . THR A 1 92 ? -17.389 3.658 7.044 1.00 94.69 92 THR A C 1
ATOM 679 O O . THR A 1 92 ? -18.373 4.385 7.155 1.00 94.69 92 THR A O 1
ATOM 682 N N . ASN A 1 93 ? -17.508 2.331 6.935 1.00 94.38 93 ASN A N 1
ATOM 683 C CA . ASN A 1 93 ? -18.799 1.650 6.979 1.00 94.38 93 ASN A CA 1
ATOM 684 C C . ASN A 1 93 ? -18.815 0.448 7.933 1.00 94.38 93 ASN A C 1
ATOM 686 O O . ASN A 1 93 ? -17.798 -0.175 8.257 1.00 94.38 93 ASN A O 1
ATOM 690 N N . GLN A 1 94 ? -20.027 0.120 8.375 1.00 95.56 94 GLN A N 1
ATOM 691 C CA . GLN A 1 94 ? -20.280 -0.941 9.341 1.00 95.56 94 GLN A CA 1
ATOM 692 C C . GLN A 1 94 ? -20.126 -2.350 8.745 1.00 95.56 94 GLN A C 1
ATOM 694 O O . GLN A 1 94 ? -19.830 -3.285 9.489 1.00 95.56 94 GLN A O 1
ATOM 699 N N . GLU A 1 95 ? -20.299 -2.520 7.432 1.00 94.75 95 GLU A N 1
ATOM 700 C CA . GLU A 1 95 ? -20.157 -3.812 6.750 1.00 94.75 95 GLU A CA 1
ATOM 701 C C . GLU A 1 95 ? -18.699 -4.286 6.773 1.00 94.75 95 GLU A C 1
ATOM 703 O O . GLU A 1 95 ? -18.414 -5.375 7.275 1.00 94.75 95 GLU A O 1
ATOM 708 N N . THR A 1 96 ? -17.762 -3.433 6.350 1.00 94.50 96 THR A N 1
ATOM 709 C CA . THR A 1 96 ? -16.318 -3.683 6.429 1.00 94.50 96 THR A CA 1
ATOM 710 C C . THR A 1 96 ? -15.892 -3.922 7.874 1.00 94.50 96 THR A C 1
ATOM 712 O O . THR A 1 96 ? -15.171 -4.880 8.151 1.00 94.50 96 THR A O 1
ATOM 715 N N . ARG A 1 97 ? -16.383 -3.112 8.826 1.00 96.88 97 ARG A N 1
ATOM 716 C CA . ARG A 1 97 ? -16.099 -3.312 10.256 1.00 96.88 97 ARG A CA 1
ATOM 717 C C . ARG A 1 97 ? -16.534 -4.695 10.739 1.00 96.88 97 ARG A C 1
ATOM 719 O O . ARG A 1 97 ? -15.782 -5.374 11.433 1.00 96.88 97 ARG A O 1
ATOM 726 N N . ALA A 1 98 ? -17.746 -5.116 10.379 1.00 97.31 98 ALA A N 1
ATOM 727 C CA . ALA A 1 98 ? -18.278 -6.417 10.762 1.00 97.31 98 ALA A CA 1
ATOM 728 C C . ALA A 1 98 ? -17.500 -7.569 10.107 1.00 97.31 98 ALA A C 1
ATOM 730 O O . ALA A 1 98 ? -17.265 -8.588 10.756 1.00 97.31 98 ALA A O 1
ATOM 731 N N . ALA A 1 99 ? -17.073 -7.415 8.850 1.00 96.19 99 ALA A N 1
ATOM 732 C CA . ALA A 1 99 ? -16.241 -8.395 8.155 1.00 96.19 99 ALA A CA 1
ATOM 733 C C . ALA A 1 99 ? -14.868 -8.565 8.832 1.00 96.19 99 ALA A C 1
ATOM 735 O O . ALA A 1 99 ? -14.462 -9.692 9.111 1.00 96.19 99 ALA A O 1
ATOM 736 N N . LEU A 1 100 ? -14.205 -7.459 9.190 1.00 96.75 100 LEU A N 1
ATOM 737 C CA . LEU A 1 100 ? -12.944 -7.476 9.941 1.00 96.75 100 LEU A CA 1
ATOM 738 C C . LEU A 1 100 ? -13.113 -8.089 11.339 1.00 96.75 100 LEU A C 1
ATOM 740 O O . LEU A 1 100 ? -12.300 -8.913 11.754 1.00 96.75 100 LEU A O 1
ATOM 744 N N . ALA A 1 101 ? -14.202 -7.763 12.041 1.00 97.69 101 ALA A N 1
ATOM 745 C CA . ALA A 1 101 ? -14.487 -8.318 13.363 1.00 97.69 101 ALA A CA 1
ATOM 746 C C . ALA A 1 101 ? -14.675 -9.846 13.337 1.00 97.69 101 ALA A C 1
ATOM 748 O O . ALA A 1 101 ? -14.197 -10.532 14.238 1.00 97.69 101 ALA A O 1
ATOM 749 N N . LYS A 1 102 ? -15.310 -10.403 12.292 1.00 97.62 102 LYS A N 1
ATOM 750 C CA . LYS A 1 102 ? -15.419 -11.865 12.098 1.00 97.62 102 LYS A CA 1
ATOM 751 C C . LYS A 1 102 ? -14.058 -12.542 11.914 1.00 97.62 102 LYS A C 1
ATOM 753 O O . LYS A 1 102 ? -13.921 -13.713 12.249 1.00 97.62 102 LYS A O 1
ATOM 758 N N . ALA A 1 103 ? -13.073 -11.809 11.402 1.00 95.94 103 ALA A N 1
ATOM 759 C CA . ALA A 1 103 ? -11.689 -12.252 11.276 1.00 95.94 103 ALA A CA 1
ATOM 760 C C . ALA A 1 103 ? -10.824 -11.897 12.502 1.00 95.94 103 ALA A C 1
ATOM 762 O O . ALA A 1 103 ? -9.603 -12.014 12.440 1.00 95.94 103 ALA A O 1
ATOM 763 N N . SER A 1 104 ? -11.433 -11.463 13.613 1.00 96.81 104 SER A N 1
ATOM 764 C CA . SER A 1 104 ? -10.742 -11.035 14.838 1.00 96.81 104 SER A CA 1
ATOM 765 C C . SER A 1 104 ? -9.775 -9.861 14.637 1.00 96.81 104 SER A C 1
ATOM 767 O O . SER A 1 104 ? -8.810 -9.709 15.384 1.00 96.81 104 SER A O 1
ATOM 769 N N . ILE A 1 105 ? -10.037 -9.007 13.643 1.00 96.69 105 ILE A N 1
ATOM 770 C CA . ILE A 1 105 ? -9.262 -7.793 13.381 1.00 96.69 105 ILE A CA 1
ATOM 771 C C . ILE A 1 105 ? -9.990 -6.608 14.012 1.00 96.69 105 ILE A C 1
ATOM 773 O O . ILE A 1 105 ? -11.109 -6.256 13.625 1.00 96.69 105 ILE A O 1
ATOM 777 N N . ALA A 1 106 ? -9.341 -5.982 14.993 1.00 96.94 106 ALA A N 1
ATOM 778 C CA . ALA A 1 106 ? -9.853 -4.774 15.621 1.00 96.94 106 ALA A CA 1
ATOM 779 C C . ALA A 1 106 ? -9.882 -3.620 14.610 1.00 96.94 106 ALA A C 1
ATOM 781 O O . ALA A 1 106 ? -8.903 -3.355 13.916 1.00 96.94 106 ALA A O 1
ATOM 782 N N . SER A 1 107 ? -11.019 -2.931 14.535 1.00 97.50 107 SER A N 1
ATOM 783 C CA . SER A 1 107 ? -11.190 -1.753 13.689 1.00 97.50 107 SER A CA 1
ATOM 784 C C . SER A 1 107 ? -12.170 -0.759 14.305 1.00 97.50 107 SER A C 1
ATOM 786 O O . SER A 1 107 ? -13.128 -1.130 14.999 1.00 97.50 107 SER A O 1
ATOM 788 N N . THR A 1 108 ? -11.928 0.516 14.022 1.00 97.62 108 THR A N 1
ATOM 789 C CA . THR A 1 108 ? -12.707 1.643 14.531 1.00 97.62 108 THR A CA 1
ATOM 790 C C . THR A 1 108 ? -13.479 2.285 13.389 1.00 97.62 108 THR A C 1
ATOM 792 O O . THR A 1 108 ? -12.906 2.647 12.363 1.00 97.62 108 THR A O 1
ATOM 795 N N . LEU A 1 109 ? -14.794 2.429 13.568 1.00 96.62 109 LEU A N 1
ATOM 796 C CA . LEU A 1 109 ? -15.617 3.189 12.633 1.00 96.62 109 LEU A CA 1
ATOM 797 C C . LEU A 1 109 ? -15.285 4.679 12.778 1.00 96.62 109 LEU A C 1
ATOM 799 O O . LEU A 1 109 ? -15.257 5.187 13.897 1.00 96.62 109 LEU A O 1
ATOM 803 N N . THR A 1 110 ? -15.067 5.371 11.668 1.00 95.12 110 THR A N 1
ATOM 804 C CA . THR A 1 110 ? -14.841 6.820 11.628 1.00 95.12 110 THR A CA 1
ATOM 805 C C . THR A 1 110 ? -15.734 7.466 10.576 1.00 95.12 110 THR A C 1
ATOM 807 O O . THR A 1 110 ? -16.033 6.874 9.540 1.00 95.12 110 THR A O 1
ATOM 810 N N . SER A 1 111 ? -16.159 8.695 10.853 1.00 93.06 111 SER A N 1
ATOM 811 C CA . SER A 1 111 ? -16.807 9.593 9.892 1.00 93.06 111 SER A CA 1
ATOM 812 C C . SER A 1 111 ? -15.901 10.759 9.492 1.00 93.06 111 SER A C 1
ATOM 814 O O . SER A 1 111 ? -16.341 11.680 8.804 1.00 93.06 111 SER A O 1
ATOM 816 N N . ASP A 1 112 ? -14.663 10.763 9.977 1.00 93.94 112 ASP A N 1
ATOM 817 C CA . ASP A 1 112 ? -13.734 11.859 9.780 1.00 93.94 112 ASP A CA 1
ATOM 818 C C . ASP A 1 112 ? -13.215 11.867 8.349 1.00 93.94 112 ASP A C 1
ATOM 820 O O . ASP A 1 112 ? -13.138 10.849 7.654 1.00 93.94 112 ASP A O 1
ATOM 824 N N . ARG A 1 113 ? -12.876 13.062 7.875 1.00 93.19 113 ARG A N 1
ATOM 825 C CA . ARG A 1 113 ? -12.458 13.238 6.493 1.00 93.19 113 ARG A CA 1
ATOM 826 C C . ARG A 1 113 ? -10.977 12.916 6.344 1.00 93.19 113 ARG A C 1
ATOM 828 O O . ARG A 1 113 ? -10.133 13.579 6.942 1.00 93.19 113 ARG A O 1
ATOM 835 N N . PHE A 1 114 ? -10.669 11.986 5.447 1.00 95.88 114 PHE A N 1
ATOM 836 C CA . PHE A 1 114 ? -9.303 11.759 4.992 1.00 95.88 114 PHE A CA 1
ATOM 837 C C . PHE A 1 114 ? -8.729 13.004 4.300 1.00 95.88 114 PHE A C 1
ATOM 839 O O . PHE A 1 114 ? -9.311 13.547 3.353 1.00 95.88 114 PHE A O 1
ATOM 846 N N . SER A 1 115 ? -7.566 13.443 4.774 1.00 96.50 115 SER A N 1
ATOM 847 C CA . SER A 1 115 ? -6.794 14.548 4.215 1.00 96.50 115 SER A CA 1
ATOM 848 C C . SER A 1 115 ? -5.594 14.000 3.445 1.00 96.50 115 SER A C 1
ATOM 850 O O . SER A 1 115 ? -4.559 13.682 4.030 1.00 96.50 115 SER A O 1
ATOM 852 N N . TYR A 1 116 ? -5.746 13.867 2.127 1.00 96.75 116 TYR A N 1
ATOM 853 C CA . TYR A 1 116 ? -4.694 13.383 1.230 1.00 96.75 116 TYR A CA 1
ATOM 854 C C . TYR A 1 116 ?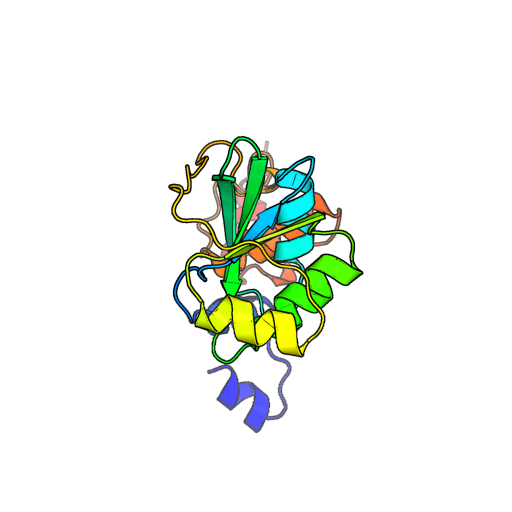 -3.461 14.300 1.244 1.00 96.75 116 TYR A C 1
ATOM 856 O O . TYR A 1 116 ? -3.588 15.509 1.030 1.00 96.75 116 TYR A O 1
ATOM 864 N N . SER A 1 117 ? -2.267 13.725 1.418 1.00 96.62 117 SER A N 1
ATOM 865 C CA . SER A 1 117 ? -1.006 14.458 1.273 1.00 96.62 117 SER A CA 1
ATOM 866 C C . SER A 1 117 ? -0.395 14.155 -0.094 1.00 96.62 117 SER A C 1
ATO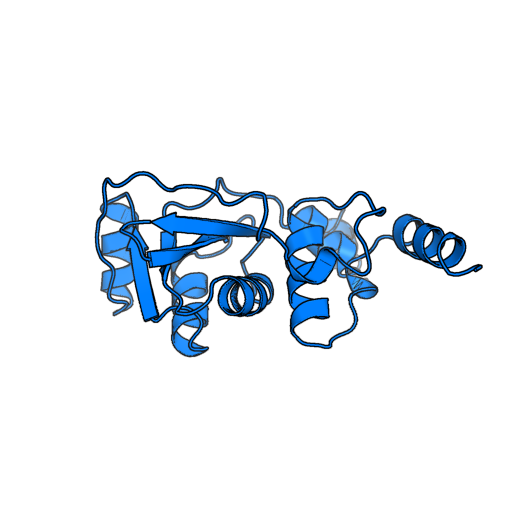M 868 O O . SER A 1 117 ? 0.092 13.057 -0.329 1.00 96.62 117 SER A O 1
ATOM 870 N N . ALA A 1 118 ? -0.449 15.118 -1.023 1.00 93.75 118 ALA A N 1
ATOM 871 C CA . ALA A 1 118 ? 0.075 14.952 -2.390 1.00 93.75 118 ALA A CA 1
ATOM 872 C C . ALA A 1 118 ? 1.591 15.174 -2.495 1.00 93.75 118 ALA A C 1
ATOM 874 O O . ALA A 1 118 ? 2.289 14.524 -3.274 1.00 93.75 118 ALA A O 1
ATOM 875 N N . LYS A 1 119 ? 2.119 16.101 -1.686 1.00 92.12 119 LYS A N 1
ATOM 876 C CA . LYS A 1 119 ? 3.512 15.968 -1.247 1.00 92.12 119 LYS A CA 1
ATOM 877 C C . LYS A 1 119 ? 3.545 14.684 -0.383 1.00 92.12 119 LYS A C 1
ATOM 879 O O . LYS A 1 119 ? 2.509 14.327 0.079 1.00 92.12 119 LYS A O 1
ATOM 884 N N . ASP A 1 120 ? 4.605 13.988 -0.045 1.00 95.38 120 ASP A N 1
ATOM 885 C CA . ASP A 1 120 ? 4.547 12.760 0.786 1.00 95.38 120 ASP A CA 1
ATOM 886 C C . ASP A 1 120 ? 3.995 11.499 0.089 1.00 95.38 120 ASP A C 1
ATOM 888 O O . ASP A 1 120 ? 4.589 10.448 0.307 1.00 95.38 120 ASP A O 1
ATOM 892 N N . ASP A 1 121 ? 2.978 11.555 -0.783 1.00 95.62 121 ASP A N 1
ATOM 893 C CA . ASP A 1 121 ? 2.544 10.356 -1.534 1.00 95.62 121 ASP A CA 1
ATOM 894 C C . ASP A 1 121 ? 3.647 9.823 -2.454 1.00 95.62 121 ASP A C 1
ATOM 896 O O . ASP A 1 121 ? 4.350 10.591 -3.127 1.00 95.62 121 ASP A O 1
ATOM 900 N N . LYS A 1 122 ? 3.801 8.492 -2.473 1.00 95.06 122 LYS A N 1
ATOM 901 C CA . LYS A 1 122 ? 4.849 7.778 -3.215 1.00 95.06 122 LYS A CA 1
ATOM 902 C C . LYS A 1 122 ? 6.238 8.388 -3.017 1.00 95.06 122 LYS A C 1
ATOM 904 O O . LYS A 1 122 ? 6.988 8.603 -3.979 1.00 95.06 122 LYS A O 1
ATOM 909 N N . TYR A 1 123 ? 6.582 8.690 -1.766 1.00 94.19 123 TYR A N 1
ATOM 910 C CA . TYR A 1 123 ? 7.779 9.455 -1.412 1.00 94.19 123 TYR A CA 1
ATOM 911 C C . TYR A 1 123 ? 9.071 8.914 -2.046 1.00 94.19 123 TYR A C 1
ATOM 913 O O . TYR A 1 123 ? 9.894 9.696 -2.530 1.00 94.19 123 TYR A O 1
ATOM 921 N N . ALA A 1 124 ? 9.238 7.590 -2.129 1.00 92.25 124 ALA A N 1
ATOM 922 C CA . ALA A 1 124 ? 10.457 6.973 -2.650 1.00 92.25 124 ALA A CA 1
ATOM 923 C C . ALA A 1 124 ? 10.670 7.200 -4.161 1.00 92.25 124 ALA A C 1
ATOM 925 O O . ALA A 1 124 ? 11.794 7.092 -4.659 1.00 92.25 124 ALA A O 1
ATOM 926 N N . LEU A 1 125 ? 9.623 7.572 -4.906 1.00 90.50 125 LEU A N 1
ATOM 927 C CA . LEU A 1 125 ? 9.730 7.882 -6.337 1.00 90.50 125 LEU A CA 1
ATOM 928 C C . LEU A 1 125 ? 10.390 9.236 -6.609 1.00 90.50 125 LEU A C 1
ATOM 930 O O . LEU A 1 125 ? 10.903 9.459 -7.712 1.00 90.50 125 LEU A O 1
ATOM 934 N N . ARG A 1 126 ? 10.402 10.131 -5.614 1.00 84.06 126 ARG A N 1
ATOM 935 C CA . ARG A 1 126 ? 10.786 11.536 -5.779 1.00 84.06 126 ARG A CA 1
ATOM 936 C C . ARG A 1 126 ? 12.207 11.727 -6.295 1.00 84.06 126 ARG A C 1
ATOM 938 O O . ARG A 1 126 ? 12.439 12.646 -7.063 1.00 84.06 126 ARG A O 1
ATOM 945 N N . ASN A 1 127 ? 13.157 10.882 -5.932 1.00 74.88 127 ASN A N 1
ATOM 946 C CA . ASN A 1 127 ? 14.551 11.158 -6.299 1.00 74.88 127 ASN A CA 1
ATOM 947 C C . ASN A 1 127 ? 15.032 10.359 -7.513 1.00 74.88 127 ASN A C 1
ATOM 949 O O . ASN A 1 127 ? 16.101 10.645 -8.034 1.00 74.88 127 ASN A O 1
ATOM 953 N N . ASN A 1 128 ? 14.248 9.383 -7.986 1.00 67.31 128 ASN A N 1
ATOM 954 C CA . ASN A 1 128 ? 14.748 8.383 -8.932 1.00 67.31 128 ASN A CA 1
ATOM 955 C C . ASN A 1 128 ? 13.892 8.208 -10.193 1.00 67.31 128 ASN A C 1
ATOM 957 O O . ASN A 1 128 ? 14.421 7.774 -11.214 1.00 67.31 128 ASN A O 1
ATOM 961 N N . LEU A 1 129 ? 12.578 8.473 -10.140 1.00 75.44 129 LEU A N 1
ATOM 962 C CA . LEU A 1 129 ? 11.650 8.056 -11.207 1.00 75.44 129 LEU A CA 1
ATOM 963 C C . LEU A 1 129 ? 10.538 9.078 -11.514 1.00 75.44 129 LEU A C 1
ATOM 965 O O . LEU A 1 129 ? 9.597 8.738 -12.228 1.00 75.44 129 LEU A O 1
ATOM 969 N N . GLN A 1 130 ? 10.648 10.329 -11.044 1.00 70.56 130 GLN A N 1
ATOM 970 C CA . GLN A 1 130 ? 9.622 11.371 -11.252 1.00 70.56 130 GLN A CA 1
ATOM 971 C C . GLN A 1 130 ? 9.274 11.631 -12.727 1.00 70.56 130 GLN A C 1
ATOM 973 O O . GLN A 1 130 ? 8.150 12.010 -13.043 1.00 70.56 130 GLN A O 1
ATOM 978 N N . SER A 1 131 ? 10.231 11.442 -13.641 1.00 80.50 131 SER A N 1
ATOM 979 C CA . SER A 1 131 ? 10.039 11.689 -15.076 1.00 80.50 131 SER A CA 1
ATOM 980 C C . SER A 1 131 ? 9.278 10.571 -15.793 1.00 80.50 131 SER A C 1
ATOM 982 O O . SER A 1 131 ? 8.822 10.754 -16.926 1.00 80.50 131 SER A O 1
ATOM 984 N N . ILE A 1 132 ? 9.122 9.406 -15.159 1.00 87.44 132 ILE A N 1
ATOM 985 C CA . ILE A 1 132 ? 8.426 8.269 -15.749 1.00 87.44 132 ILE A CA 1
ATOM 986 C C . ILE A 1 132 ? 6.939 8.387 -15.427 1.00 87.44 132 ILE A C 1
ATOM 988 O O . ILE A 1 132 ? 6.531 8.364 -14.270 1.00 87.44 132 ILE A O 1
ATOM 992 N N . LYS A 1 133 ? 6.100 8.443 -16.466 1.00 90.88 133 LYS A N 1
ATOM 993 C CA . LYS A 1 133 ? 4.647 8.331 -16.297 1.00 90.88 133 LYS A CA 1
ATOM 994 C C . LYS A 1 133 ? 4.300 6.912 -15.851 1.00 90.88 133 LYS A C 1
ATOM 996 O O . LYS A 1 133 ? 4.395 5.979 -16.653 1.00 90.88 133 LYS A O 1
ATOM 1001 N N . LEU A 1 134 ? 3.916 6.760 -14.589 1.00 93.06 134 LEU A N 1
ATOM 1002 C CA . LEU A 1 134 ? 3.445 5.510 -13.996 1.00 93.06 134 LEU A CA 1
ATOM 1003 C C . LEU A 1 134 ? 1.923 5.555 -13.843 1.00 93.06 134 LEU A C 1
ATOM 1005 O O . LEU A 1 134 ? 1.351 6.605 -13.556 1.00 93.06 134 LEU A O 1
ATOM 1009 N N . SER A 1 135 ? 1.265 4.413 -14.031 1.00 94.06 135 SER A N 1
ATOM 1010 C CA . SER A 1 135 ? -0.099 4.234 -13.520 1.00 94.06 135 SER A CA 1
ATOM 1011 C C . SER A 1 135 ? -0.085 4.192 -11.981 1.00 94.06 135 SER A C 1
ATOM 1013 O O . SER A 1 135 ? 0.968 3.882 -11.418 1.00 94.06 135 SER A O 1
ATOM 1015 N N . PRO A 1 136 ? -1.202 4.475 -11.282 1.00 94.56 136 PRO A N 1
ATOM 1016 C CA . PRO A 1 136 ? -1.259 4.390 -9.817 1.00 94.56 136 PRO A CA 1
ATOM 1017 C C . PRO A 1 136 ? -0.802 3.032 -9.271 1.00 94.56 136 PRO A C 1
ATOM 1019 O O . PRO A 1 136 ? -0.067 2.960 -8.283 1.00 94.56 136 PRO A O 1
ATOM 1022 N N . GLU A 1 137 ? -1.155 1.956 -9.975 1.00 95.31 137 GLU A N 1
ATOM 1023 C CA . GLU A 1 137 ? -0.812 0.596 -9.580 1.00 95.31 137 GLU A CA 1
ATOM 1024 C C . GLU A 1 137 ? 0.690 0.323 -9.719 1.00 95.31 137 GLU A C 1
ATOM 1026 O O . GLU A 1 137 ? 1.345 -0.182 -8.804 1.00 95.31 137 GLU A O 1
ATOM 1031 N N . GLN A 1 138 ? 1.279 0.750 -10.840 1.00 95.69 138 GLN A N 1
ATOM 1032 C CA . GLN A 1 138 ? 2.728 0.699 -11.012 1.00 95.69 138 GLN A CA 1
ATOM 1033 C C . GLN A 1 138 ? 3.444 1.596 -10.002 1.00 95.69 138 GLN A C 1
ATOM 1035 O O . GLN A 1 138 ? 4.439 1.171 -9.430 1.00 95.69 138 GLN A O 1
ATOM 1040 N N . ALA A 1 139 ? 2.957 2.817 -9.766 1.00 95.75 139 ALA A N 1
ATOM 1041 C CA . ALA A 1 139 ? 3.560 3.751 -8.821 1.00 95.75 139 ALA A CA 1
ATOM 1042 C C . ALA A 1 139 ? 3.612 3.151 -7.415 1.00 95.75 139 ALA A C 1
ATOM 1044 O O . ALA A 1 139 ? 4.650 3.226 -6.769 1.00 95.75 139 ALA A O 1
ATOM 1045 N N . THR A 1 140 ? 2.543 2.484 -6.983 1.00 96.69 140 THR A N 1
ATOM 1046 C CA . THR A 1 140 ? 2.475 1.783 -5.694 1.00 96.69 140 THR A CA 1
ATOM 1047 C C . THR A 1 140 ? 3.533 0.685 -5.588 1.00 96.69 140 THR A C 1
ATOM 1049 O O . THR A 1 140 ? 4.316 0.672 -4.637 1.00 96.69 140 THR A O 1
ATOM 1052 N N . ARG A 1 141 ? 3.639 -0.186 -6.600 1.00 97.06 141 ARG A N 1
ATOM 1053 C CA . ARG A 1 141 ? 4.623 -1.282 -6.610 1.00 97.06 141 ARG A CA 1
ATOM 1054 C C . ARG A 1 141 ? 6.065 -0.799 -6.720 1.00 97.06 141 ARG A C 1
ATOM 1056 O O . ARG A 1 141 ? 6.945 -1.314 -6.036 1.00 97.06 141 ARG A O 1
ATOM 1063 N N . VAL A 1 142 ? 6.312 0.198 -7.563 1.00 95.94 142 VAL A N 1
ATOM 1064 C CA . VAL A 1 142 ? 7.633 0.810 -7.741 1.00 95.94 142 VAL A CA 1
ATOM 1065 C C . VAL A 1 142 ? 8.046 1.552 -6.470 1.00 95.94 142 VAL A C 1
ATOM 1067 O O . VAL A 1 142 ? 9.181 1.393 -6.037 1.00 95.94 142 VAL A O 1
ATOM 1070 N N . ASN A 1 143 ? 7.142 2.314 -5.845 1.00 96.25 143 ASN A N 1
ATOM 1071 C CA . ASN A 1 143 ? 7.405 3.017 -4.587 1.00 96.25 143 ASN A CA 1
ATOM 1072 C C . ASN A 1 143 ? 7.805 2.031 -3.492 1.00 96.25 143 ASN A C 1
ATOM 1074 O O . ASN A 1 143 ? 8.855 2.197 -2.881 1.00 96.25 143 ASN A O 1
ATOM 1078 N N . ALA A 1 144 ? 7.019 0.965 -3.318 1.00 96.75 144 ALA A N 1
ATOM 1079 C CA . ALA A 1 144 ? 7.320 -0.100 -2.374 1.00 96.75 144 ALA A CA 1
ATOM 1080 C C . ALA A 1 144 ? 8.663 -0.782 -2.674 1.00 96.75 144 ALA A C 1
ATOM 1082 O O . ALA A 1 144 ? 9.458 -0.992 -1.763 1.00 96.75 144 ALA A O 1
ATOM 1083 N N . ALA A 1 145 ? 8.959 -1.095 -3.940 1.00 95.94 145 ALA A N 1
ATOM 1084 C CA . ALA A 1 145 ? 10.238 -1.697 -4.312 1.00 95.94 145 ALA A CA 1
ATOM 1085 C C . ALA A 1 145 ? 11.421 -0.778 -3.966 1.00 95.94 145 ALA A C 1
ATOM 1087 O O . ALA A 1 145 ? 12.351 -1.224 -3.304 1.00 95.94 145 ALA A O 1
ATOM 1088 N N . VAL A 1 146 ? 11.366 0.503 -4.347 1.00 94.31 146 VAL A N 1
ATOM 1089 C CA . VAL A 1 146 ? 12.451 1.466 -4.086 1.00 94.31 146 VAL A CA 1
ATOM 1090 C C . VAL A 1 146 ? 12.623 1.722 -2.589 1.00 94.31 146 VAL A C 1
ATOM 1092 O O . VAL A 1 146 ? 13.747 1.691 -2.098 1.00 94.31 146 VAL A O 1
ATOM 1095 N N . ALA A 1 147 ? 11.528 1.946 -1.858 1.00 94.50 147 ALA A N 1
ATOM 1096 C CA . ALA A 1 147 ? 11.565 2.215 -0.421 1.00 94.50 147 ALA A CA 1
ATOM 1097 C C . ALA A 1 147 ? 12.162 1.048 0.381 1.00 94.50 147 ALA A C 1
ATOM 1099 O O . ALA A 1 147 ? 12.886 1.272 1.345 1.00 94.50 147 ALA A O 1
ATOM 1100 N N . ASN A 1 148 ? 11.906 -0.189 -0.054 1.00 94.00 148 ASN A N 1
ATOM 1101 C CA . ASN A 1 148 ? 12.442 -1.399 0.570 1.00 94.00 148 ASN A CA 1
ATOM 1102 C C . ASN A 1 148 ? 13.818 -1.822 0.008 1.00 94.00 148 ASN A C 1
ATOM 1104 O O . ASN A 1 148 ? 14.282 -2.922 0.300 1.00 94.00 148 ASN A O 1
ATOM 1108 N N . GLY A 1 149 ? 14.468 -0.995 -0.823 1.00 92.62 149 GLY A N 1
ATOM 1109 C CA . GLY A 1 149 ? 15.784 -1.291 -1.408 1.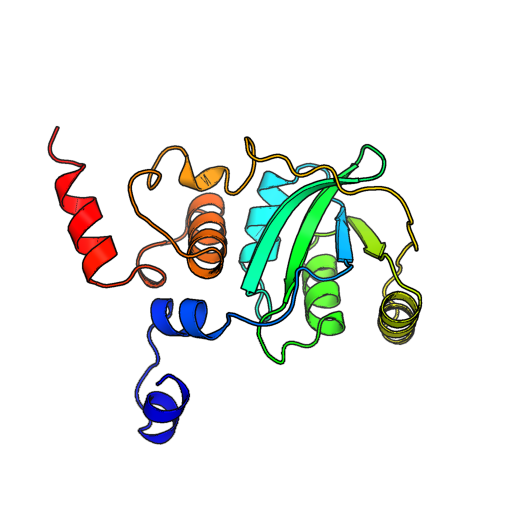00 92.62 149 GLY A CA 1
ATOM 1110 C C . GLY A 1 149 ? 15.793 -2.404 -2.468 1.00 92.62 149 GLY A C 1
ATOM 1111 O O . GLY A 1 149 ? 16.853 -2.936 -2.793 1.00 92.62 149 GLY A O 1
ATOM 1112 N N . GLY A 1 150 ? 14.628 -2.778 -2.998 1.00 92.81 150 GLY A N 1
ATOM 1113 C CA . GLY A 1 150 ? 14.463 -3.781 -4.048 1.00 92.81 150 GLY A CA 1
ATOM 1114 C C . GLY A 1 150 ? 14.551 -3.217 -5.471 1.00 92.81 150 GLY A C 1
ATOM 1115 O O . GLY A 1 150 ? 14.694 -2.015 -5.690 1.00 92.81 150 GLY A O 1
ATOM 1116 N N . ASP A 1 151 ? 14.430 -4.104 -6.465 1.00 92.50 151 ASP A N 1
ATOM 1117 C CA . ASP A 1 151 ? 14.458 -3.731 -7.885 1.00 92.50 151 ASP A CA 1
ATOM 1118 C C . ASP A 1 151 ? 13.072 -3.259 -8.387 1.00 92.50 151 ASP A C 1
ATOM 1120 O O . ASP A 1 151 ? 12.124 -4.054 -8.417 1.00 92.50 151 ASP A O 1
ATOM 1124 N N . PRO A 1 152 ? 12.921 -1.992 -8.827 1.00 93.31 152 PRO A N 1
ATOM 1125 C CA . PRO A 1 152 ? 11.674 -1.499 -9.403 1.00 93.31 152 PRO A CA 1
ATOM 1126 C C . PRO A 1 152 ? 11.445 -1.913 -10.865 1.00 93.31 152 PRO A C 1
ATOM 1128 O O . PRO A 1 152 ? 10.322 -1.796 -11.362 1.00 93.31 152 PRO A O 1
ATOM 1131 N N . LEU A 1 153 ? 12.477 -2.356 -11.593 1.00 93.44 153 LEU A N 1
ATOM 1132 C CA . LEU A 1 153 ? 12.415 -2.578 -13.043 1.00 93.44 153 LEU A CA 1
ATOM 1133 C C . LEU A 1 153 ? 11.365 -3.602 -13.509 1.00 93.44 153 LEU A C 1
ATOM 1135 O O . LEU A 1 153 ? 10.780 -3.370 -14.576 1.00 93.44 153 LEU A O 1
ATOM 1139 N N . PRO A 1 154 ? 11.064 -4.690 -12.770 1.00 95.31 154 PRO A N 1
ATOM 1140 C CA . PRO A 1 154 ? 10.030 -5.645 -13.166 1.00 95.31 154 PRO A CA 1
ATOM 1141 C C . PRO A 1 154 ? 8.630 -5.027 -13.283 1.00 95.31 154 PRO A C 1
ATOM 1143 O O . PRO A 1 154 ? 7.810 -5.504 -14.070 1.00 95.31 154 PRO A O 1
ATOM 1146 N N . TRP A 1 155 ? 8.365 -3.950 -12.538 1.00 95.38 155 TRP A N 1
ATOM 1147 C CA . TRP A 1 155 ? 7.083 -3.235 -12.527 1.00 95.38 155 TRP A CA 1
ATOM 1148 C C . TRP A 1 155 ? 6.955 -2.196 -13.647 1.00 95.38 155 TRP A C 1
ATOM 1150 O O . TRP A 1 155 ? 5.870 -1.663 -13.895 1.00 95.38 155 TRP A O 1
ATOM 1160 N N . LEU A 1 156 ? 8.047 -1.920 -14.360 1.00 94.12 156 LEU A N 1
ATOM 1161 C CA . LEU A 1 156 ? 8.073 -1.007 -15.495 1.00 94.12 156 LEU A CA 1
ATOM 1162 C C . LEU A 1 156 ? 7.853 -1.767 -16.804 1.00 94.12 156 LEU A C 1
ATOM 1164 O O . LEU A 1 156 ? 8.383 -2.856 -17.015 1.00 94.12 156 LEU A O 1
ATOM 1168 N N . THR A 1 157 ? 7.125 -1.158 -17.733 1.00 94.00 157 THR A N 1
ATOM 1169 C CA . THR A 1 157 ? 7.042 -1.629 -19.122 1.00 94.00 157 THR A CA 1
ATOM 1170 C C . THR A 1 157 ? 8.413 -1.526 -19.808 1.00 94.00 157 THR A C 1
ATOM 1172 O O . THR A 1 157 ? 9.235 -0.687 -19.422 1.00 94.00 157 THR A O 1
ATOM 1175 N N . PRO A 1 158 ? 8.669 -2.296 -20.885 1.00 93.50 158 PRO A N 1
ATOM 1176 C CA . PRO A 1 158 ? 9.896 -2.154 -21.672 1.00 93.50 158 PRO A CA 1
ATOM 1177 C C . PRO A 1 158 ? 10.180 -0.708 -22.113 1.00 93.50 158 PRO A C 1
ATOM 1179 O O . PRO A 1 158 ? 11.313 -0.244 -22.006 1.00 93.50 158 PRO A O 1
ATOM 1182 N N . LYS A 1 159 ? 9.139 0.035 -22.520 1.00 91.88 159 LYS A N 1
ATOM 1183 C CA . LYS A 1 159 ? 9.252 1.447 -22.913 1.00 91.88 159 LYS A CA 1
ATOM 1184 C C . LYS A 1 159 ? 9.671 2.340 -21.742 1.00 91.88 159 LYS A C 1
ATOM 1186 O O . LYS A 1 159 ? 10.578 3.146 -21.901 1.00 91.88 159 LYS A O 1
ATOM 1191 N N . GLN A 1 160 ? 9.060 2.175 -20.566 1.00 92.56 160 GLN A N 1
ATOM 1192 C CA . GLN A 1 160 ? 9.422 2.941 -19.363 1.00 92.56 160 GLN A CA 1
ATOM 1193 C C . GLN A 1 160 ? 10.872 2.671 -18.926 1.00 92.56 160 GLN A C 1
ATOM 1195 O O . GLN A 1 160 ? 11.569 3.602 -18.530 1.00 92.56 160 GLN A O 1
ATOM 1200 N N . ARG A 1 161 ? 11.357 1.425 -19.047 1.00 91.25 161 ARG A N 1
ATOM 1201 C CA . ARG A 1 161 ? 12.763 1.090 -18.756 1.00 91.25 161 ARG A CA 1
ATOM 1202 C C . ARG A 1 161 ? 13.733 1.779 -19.713 1.00 91.25 161 ARG A C 1
ATOM 1204 O O . ARG A 1 161 ? 14.738 2.317 -19.260 1.00 91.25 161 ARG A O 1
ATOM 1211 N N . ALA A 1 162 ? 13.416 1.805 -21.007 1.00 86.00 162 ALA A N 1
ATOM 1212 C CA . ALA A 1 162 ? 14.234 2.493 -22.005 1.00 86.00 162 ALA A CA 1
ATOM 1213 C C . ALA A 1 162 ? 14.319 4.007 -21.734 1.00 86.00 162 ALA A C 1
ATOM 1215 O O . ALA A 1 162 ? 15.394 4.590 -21.839 1.00 86.00 162 ALA A O 1
ATOM 1216 N N . SER A 1 163 ? 13.220 4.631 -21.292 1.00 78.75 163 SER A N 1
ATOM 1217 C CA . SER A 1 163 ? 13.192 6.056 -20.934 1.00 78.75 163 SER A CA 1
ATOM 1218 C C . SER A 1 163 ? 14.082 6.418 -19.737 1.00 78.75 163 SER A C 1
ATOM 1220 O O . SER A 1 163 ? 14.538 7.554 -19.653 1.00 78.75 163 SER A O 1
ATOM 1222 N N . ARG A 1 164 ? 14.353 5.476 -18.820 1.00 66.31 164 ARG A N 1
ATOM 1223 C CA . ARG A 1 164 ? 15.239 5.691 -17.659 1.00 66.31 164 ARG A CA 1
ATOM 1224 C C . ARG A 1 164 ? 16.705 5.850 -18.074 1.00 66.31 164 ARG A C 1
ATOM 1226 O O . ARG A 1 164 ? 17.418 6.659 -17.492 1.00 66.31 164 ARG A O 1
ATOM 1233 N N . VAL A 1 165 ? 17.147 5.100 -19.085 1.00 53.19 165 VAL A N 1
ATOM 1234 C CA . VAL A 1 165 ? 18.548 5.089 -19.552 1.00 53.19 165 VAL A CA 1
ATOM 1235 C C . VAL A 1 165 ? 18.950 6.437 -20.163 1.00 53.19 165 VAL A C 1
ATOM 1237 O O . VAL A 1 165 ? 20.094 6.854 -20.036 1.00 53.19 165 VAL A O 1
ATOM 1240 N N . ILE A 1 166 ? 17.995 7.168 -20.741 1.00 45.19 166 ILE A N 1
ATOM 1241 C CA . ILE A 1 166 ? 18.236 8.478 -21.368 1.00 45.19 166 ILE A CA 1
ATOM 1242 C C . ILE A 1 166 ? 18.432 9.591 -20.310 1.00 45.19 166 ILE A C 1
ATOM 1244 O O . ILE A 1 166 ? 18.958 10.653 -20.622 1.00 45.19 166 ILE A O 1
ATOM 1248 N N . GLY A 1 167 ? 18.055 9.350 -19.046 1.00 42.78 167 GLY A N 1
ATOM 1249 C CA . GLY A 1 167 ? 18.166 10.323 -17.950 1.00 42.78 167 GLY A CA 1
ATOM 1250 C C . GLY A 1 167 ? 19.482 10.297 -17.161 1.00 42.78 167 GLY A C 1
ATOM 1251 O O . GLY A 1 167 ? 19.745 11.248 -16.435 1.00 42.78 167 GLY A O 1
ATOM 1252 N N . ASN A 1 168 ? 20.308 9.254 -17.315 1.00 39.38 168 ASN A N 1
ATOM 1253 C CA . ASN A 1 168 ? 21.583 9.094 -16.593 1.00 39.38 168 ASN A CA 1
ATOM 1254 C C . ASN A 1 168 ? 22.821 9.443 -17.443 1.00 39.38 168 ASN A C 1
ATOM 1256 O O . ASN A 1 168 ? 23.944 9.157 -17.041 1.00 39.38 168 ASN A O 1
ATOM 1260 N N . ALA A 1 169 ? 22.634 10.062 -18.610 1.00 32.47 169 ALA A N 1
ATOM 1261 C CA . ALA A 1 169 ? 23.719 10.687 -19.361 1.00 32.47 169 ALA A CA 1
ATOM 1262 C C . ALA A 1 169 ? 23.914 12.134 -18.875 1.00 32.47 169 ALA A C 1
ATOM 1264 O O . ALA A 1 169 ? 23.539 13.079 -19.571 1.00 32.47 169 ALA A O 1
ATOM 1265 N N . ARG A 1 170 ? 24.438 12.301 -17.658 1.00 35.50 170 ARG A N 1
ATOM 1266 C CA . ARG A 1 170 ? 25.098 13.529 -17.193 1.00 35.50 170 ARG A CA 1
ATOM 1267 C C . ARG A 1 170 ? 26.235 13.170 -16.258 1.00 35.50 170 ARG A C 1
ATOM 1269 O O . ARG A 1 170 ? 25.983 12.354 -15.347 1.00 35.50 170 ARG A O 1
#

Secondary structure (DSSP, 8-state):
-HHHHHHTTPPPPHHHHHHHT--SPSPSEEEE-SSHHHHHHHHTTSTTEEEEEEEEETTEEEEEEEEPTT--HHHHHHHHHHTT--SEEEESSHHHHHHHHHTT---EE--PPPEE-TTTTTGGGTTTTTTS---HHHHHHHHHHHHTT---GGGS-HHHHHHHHTT---

Radius of gyration: 16.61 Å; chains: 1; bounding box: 45×37×38 Å